Protein AF-A0A536BYC8-F1 (afdb_monomer_lite)

Foldseek 3Di:
DFDFDDPVVQCVDPPSVQWDQDQFAIKGWDFDQDPVVQVVVVVVVVVLDDPLQAWDWDDDNGTIMTGRGQDRPPGGGDGPSD

Secondary structure (DSSP, 8-state):
-PPB--HHHHHTSTT-TTEEEETTEEEEEEE-S-HHHHHHHHHHHHTTPPTT-PPEEEEETTEEEEEEESEETTEES-BTT-

Structure (mmCIF, N/CA/C/O backbone):
data_AF-A0A536BYC8-F1
#
_entry.id   AF-A0A536BYC8-F1
#
loop_
_atom_site.group_PDB
_atom_site.id
_atom_site.type_symbol
_atom_site.label_atom_id
_atom_site.label_alt_id
_atom_site.label_comp_id
_atom_site.label_asym_id
_atom_site.label_entity_id
_atom_site.label_seq_id
_atom_site.pdbx_PDB_ins_code
_atom_site.Cartn_x
_atom_site.Cartn_y
_atom_site.Cartn_z
_atom_site.occupancy
_atom_site.B_iso_or_equiv
_atom_site.auth_seq_id
_atom_site.auth_comp_id
_atom_site.auth_asym_id
_atom_site.auth_atom_id
_atom_site.pdbx_PDB_model_num
ATOM 1 N N . MET A 1 1 ? -15.081 -3.492 18.224 1.00 48.50 1 MET A N 1
ATOM 2 C CA . MET A 1 1 ? -13.997 -2.492 18.188 1.00 48.50 1 MET A CA 1
ATOM 3 C C . MET A 1 1 ? -12.690 -3.247 18.097 1.00 48.50 1 MET A C 1
ATOM 5 O O . MET A 1 1 ? -12.278 -3.862 19.072 1.00 48.50 1 MET A O 1
ATOM 9 N N . THR A 1 2 ? -12.109 -3.299 16.909 1.00 62.03 2 THR A N 1
ATOM 10 C CA . THR A 1 2 ? -10.740 -3.767 16.683 1.00 62.03 2 THR A CA 1
ATOM 11 C C . THR A 1 2 ? -9.781 -2.796 17.367 1.00 62.03 2 THR A C 1
ATOM 13 O O . THR A 1 2 ? -10.000 -1.583 17.368 1.00 62.03 2 THR A O 1
ATOM 16 N N . ALA A 1 3 ? -8.763 -3.330 18.040 1.00 82.94 3 ALA A N 1
ATOM 17 C CA . ALA A 1 3 ? -7.790 -2.500 18.733 1.00 82.94 3 ALA A CA 1
ATOM 18 C C . ALA A 1 3 ? -6.997 -1.692 17.698 1.00 82.94 3 ALA A C 1
ATOM 20 O O . ALA A 1 3 ? -6.407 -2.263 16.777 1.00 82.94 3 ALA A O 1
ATOM 21 N N . ARG A 1 4 ? -7.006 -0.363 17.848 1.00 91.31 4 ARG A N 1
ATOM 22 C CA . ARG A 1 4 ? -6.130 0.521 17.077 1.00 91.31 4 ARG A CA 1
ATOM 23 C C . ARG A 1 4 ? -4.680 0.174 17.381 1.00 91.31 4 ARG A C 1
ATOM 25 O O . ARG A 1 4 ? -4.341 -0.092 18.535 1.00 91.31 4 ARG A O 1
ATOM 32 N N . ILE A 1 5 ? -3.836 0.239 16.362 1.00 94.75 5 ILE A N 1
ATOM 33 C CA . ILE A 1 5 ? -2.395 0.055 16.510 1.00 94.75 5 ILE A CA 1
ATOM 34 C C . ILE A 1 5 ? -1.679 1.391 16.337 1.00 94.75 5 ILE A C 1
ATOM 36 O O . ILE A 1 5 ? -2.016 2.217 15.490 1.00 94.75 5 ILE A O 1
ATOM 40 N N . LEU A 1 6 ? -0.678 1.624 17.180 1.00 92.75 6 LEU A N 1
ATOM 41 C CA . LEU A 1 6 ? 0.204 2.776 17.056 1.00 92.75 6 LEU A CA 1
ATOM 42 C C . LEU A 1 6 ? 1.157 2.567 15.875 1.00 92.75 6 LEU A C 1
ATOM 44 O O . LEU A 1 6 ? 1.579 1.446 15.603 1.00 92.75 6 LEU A O 1
ATOM 48 N N . SER A 1 7 ? 1.615 3.656 15.254 1.00 93.12 7 SER A N 1
ATOM 49 C CA . SER A 1 7 ? 2.609 3.591 14.168 1.00 93.12 7 SER A CA 1
ATOM 50 C C . SER A 1 7 ? 3.866 2.791 14.551 1.00 93.12 7 SER A C 1
ATOM 52 O O . SER A 1 7 ? 4.409 2.052 13.737 1.00 93.12 7 SER A O 1
ATOM 54 N N . ARG A 1 8 ? 4.305 2.873 15.816 1.00 94.50 8 ARG A N 1
ATOM 55 C CA . ARG A 1 8 ? 5.430 2.070 16.322 1.00 94.50 8 ARG A CA 1
ATOM 56 C C . ARG A 1 8 ? 5.135 0.566 16.308 1.00 94.50 8 ARG A C 1
ATOM 58 O O . ARG A 1 8 ? 6.043 -0.208 16.045 1.00 94.50 8 ARG A O 1
ATOM 65 N N . GLN A 1 9 ? 3.903 0.166 16.620 1.00 94.94 9 GLN A N 1
ATOM 66 C CA . GLN A 1 9 ? 3.496 -1.240 16.594 1.00 94.94 9 GLN A CA 1
ATOM 67 C C . GLN A 1 9 ? 3.396 -1.738 15.154 1.00 94.94 9 GLN A C 1
ATOM 69 O O . GLN A 1 9 ? 3.911 -2.809 14.866 1.00 94.94 9 GLN A O 1
ATOM 74 N N . PHE A 1 10 ? 2.833 -0.926 14.253 1.00 95.31 10 PHE A N 1
ATOM 75 C CA . PHE A 1 10 ? 2.771 -1.233 12.824 1.00 95.31 10 PHE A CA 1
ATOM 76 C C . PHE A 1 10 ? 4.170 -1.485 12.238 1.00 95.31 10 PHE A C 1
ATOM 78 O O . PHE A 1 10 ? 4.424 -2.543 11.683 1.00 95.31 10 PHE A O 1
ATOM 85 N N . HIS A 1 11 ? 5.125 -0.570 12.447 1.00 94.75 11 HIS A N 1
ATOM 86 C CA . HIS A 1 11 ? 6.502 -0.759 11.964 1.00 94.75 11 HIS A CA 1
ATOM 87 C C . HIS A 1 11 ? 7.267 -1.893 12.669 1.00 94.75 11 HIS A C 1
ATOM 89 O O . HIS A 1 11 ? 8.328 -2.290 12.197 1.00 94.75 11 HIS A O 1
ATOM 95 N N . GLY A 1 12 ? 6.783 -2.367 13.820 1.00 94.88 12 GLY A N 1
ATOM 96 C CA . GLY A 1 12 ? 7.368 -3.496 14.541 1.00 94.88 12 GLY A CA 1
ATOM 97 C C . GLY A 1 12 ? 6.831 -4.856 14.092 1.00 94.88 12 GLY A C 1
ATOM 98 O O . GLY A 1 12 ? 7.338 -5.872 14.565 1.00 94.88 12 GLY A 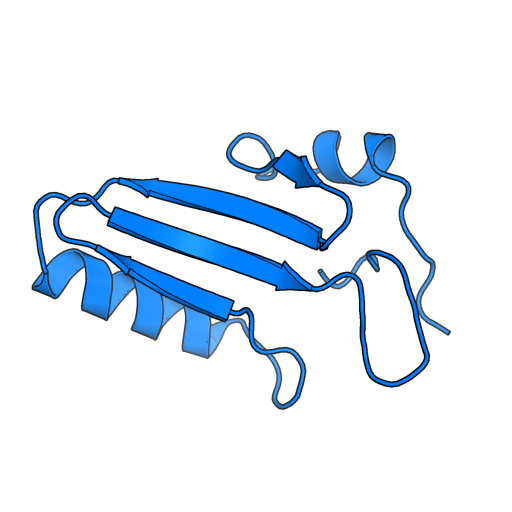O 1
ATOM 99 N N . ALA A 1 13 ? 5.808 -4.887 13.234 1.00 94.31 13 ALA A N 1
ATOM 100 C CA . ALA A 1 13 ? 5.259 -6.120 12.694 1.00 94.31 13 ALA A CA 1
ATOM 101 C C . ALA A 1 13 ? 6.188 -6.710 11.622 1.00 94.31 13 ALA A C 1
ATOM 103 O O . ALA A 1 13 ? 6.777 -5.987 10.817 1.00 94.31 13 ALA A O 1
ATOM 104 N N . GLU A 1 14 ? 6.304 -8.036 11.609 1.00 93.88 14 GLU A N 1
ATOM 105 C CA . GLU A 1 14 ? 7.011 -8.766 10.555 1.00 93.88 14 GLU A CA 1
ATOM 106 C C . GLU A 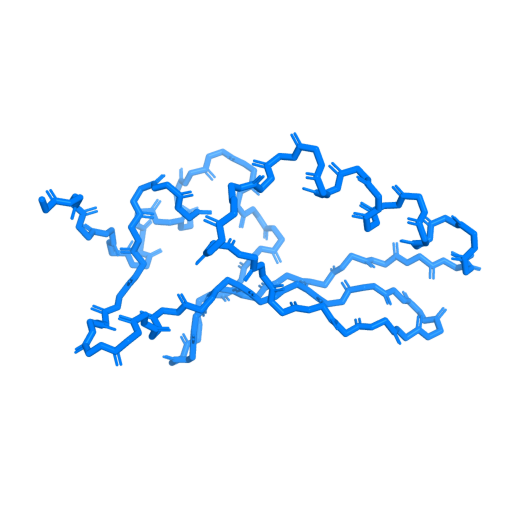1 14 ? 6.354 -8.489 9.192 1.00 93.88 14 GLU A C 1
ATOM 108 O O . GLU A 1 14 ? 5.129 -8.555 9.072 1.00 93.88 14 GLU A O 1
ATOM 113 N N . GLY A 1 15 ? 7.150 -8.154 8.170 1.00 91.06 15 GLY A N 1
ATOM 114 C CA . GLY A 1 15 ? 6.642 -7.828 6.831 1.00 91.06 15 GLY A CA 1
ATOM 115 C C . GLY A 1 15 ? 6.273 -6.351 6.619 1.00 91.06 15 GLY A C 1
ATOM 116 O O . GLY A 1 15 ? 5.880 -5.964 5.514 1.00 91.06 15 GLY A O 1
ATOM 117 N N . ALA A 1 16 ? 6.406 -5.500 7.645 1.00 95.19 16 ALA A N 1
ATOM 118 C CA . ALA A 1 16 ? 6.096 -4.071 7.560 1.00 95.19 16 ALA A CA 1
ATOM 119 C C . ALA A 1 16 ? 7.262 -3.204 7.027 1.00 95.19 16 ALA A C 1
ATOM 121 O O . ALA A 1 16 ? 7.163 -1.976 6.989 1.00 95.19 16 ALA A O 1
ATOM 122 N N . GLU A 1 17 ? 8.379 -3.796 6.596 1.00 95.25 17 GLU A N 1
ATOM 123 C CA . GLU A 1 17 ? 9.632 -3.078 6.311 1.00 95.25 17 GLU A CA 1
ATOM 124 C C . GLU A 1 17 ? 9.499 -2.099 5.130 1.00 95.25 17 GLU A C 1
ATOM 126 O O . GLU A 1 17 ? 10.088 -1.006 5.121 1.00 95.25 17 GLU A O 1
ATOM 131 N N . ALA A 1 18 ? 8.688 -2.474 4.137 1.00 95.38 18 ALA A N 1
ATOM 132 C CA . ALA A 1 18 ? 8.401 -1.667 2.952 1.00 95.38 18 ALA A CA 1
ATOM 133 C C . ALA A 1 18 ? 7.436 -0.501 3.227 1.00 95.38 18 ALA A C 1
ATOM 135 O O . ALA A 1 18 ? 7.301 0.396 2.391 1.00 95.38 18 ALA A O 1
ATOM 136 N N . TRP A 1 19 ? 6.772 -0.499 4.383 1.00 97.44 19 TRP A N 1
ATOM 137 C CA . TRP A 1 19 ? 5.643 0.376 4.645 1.00 97.44 19 TRP A CA 1
ATOM 138 C C . TRP A 1 19 ? 6.034 1.653 5.388 1.00 97.44 19 TRP A C 1
ATOM 140 O O . TRP A 1 19 ? 6.976 1.689 6.184 1.00 97.44 19 TRP A O 1
ATOM 150 N N . ARG A 1 20 ? 5.297 2.733 5.134 1.00 97.25 20 ARG A N 1
ATOM 151 C CA . ARG A 1 20 ? 5.441 4.037 5.785 1.00 97.25 20 ARG A CA 1
ATOM 152 C C . ARG A 1 20 ? 4.078 4.519 6.255 1.00 97.25 20 ARG A C 1
ATOM 154 O O . ARG A 1 20 ? 3.161 4.649 5.452 1.00 97.25 20 ARG A O 1
ATOM 161 N N . VAL A 1 21 ? 3.960 4.815 7.546 1.00 96.88 21 VAL A N 1
ATOM 162 C CA . VAL A 1 21 ? 2.742 5.411 8.112 1.00 96.88 21 VAL A CA 1
ATOM 163 C C . VAL A 1 21 ? 2.770 6.930 7.920 1.00 96.88 21 VAL A C 1
ATOM 165 O O . VAL A 1 21 ? 3.665 7.610 8.422 1.00 96.88 21 VAL A O 1
ATOM 168 N N . LEU A 1 22 ? 1.778 7.448 7.201 1.00 95.31 22 LEU A N 1
ATOM 169 C CA . LEU A 1 22 ? 1.518 8.863 6.918 1.00 95.31 22 LEU A CA 1
ATOM 170 C C . LEU A 1 22 ? 0.107 9.239 7.426 1.00 95.31 22 LEU A C 1
ATOM 172 O O . LEU A 1 22 ? -0.636 8.347 7.837 1.00 95.31 22 LEU A O 1
ATOM 176 N N . PRO A 1 23 ? -0.294 10.529 7.420 1.00 92.88 23 PRO A N 1
ATOM 177 C CA . PRO A 1 23 ? -1.607 10.942 7.932 1.00 92.88 23 PRO A CA 1
ATOM 178 C C . PRO A 1 23 ? -2.800 10.204 7.308 1.00 92.88 23 PRO A C 1
ATOM 180 O O . PRO A 1 23 ? -3.774 9.922 7.995 1.00 92.88 23 PRO A O 1
ATOM 183 N N . ASP A 1 24 ? -2.708 9.841 6.030 1.00 94.75 24 ASP A N 1
ATOM 184 C CA . ASP A 1 24 ? -3.805 9.178 5.318 1.00 94.75 24 ASP A CA 1
ATOM 185 C C . ASP A 1 24 ? -3.862 7.657 5.563 1.00 94.75 24 ASP A C 1
ATOM 187 O O . ASP A 1 24 ? -4.890 7.023 5.303 1.00 94.75 24 ASP A O 1
ATOM 191 N N . GLY A 1 25 ? -2.785 7.053 6.080 1.00 96.44 25 GLY A N 1
ATOM 192 C CA . GLY A 1 25 ? -2.685 5.605 6.254 1.00 96.44 25 GLY A CA 1
ATOM 193 C C . GLY A 1 25 ? -1.274 5.042 6.114 1.00 96.44 25 GLY A C 1
ATOM 194 O O . GLY A 1 25 ? -0.278 5.755 6.256 1.00 96.44 25 GLY A O 1
ATOM 195 N N . ALA A 1 26 ? -1.188 3.741 5.846 1.00 97.69 26 ALA A N 1
ATOM 196 C CA . ALA A 1 26 ? 0.072 3.053 5.585 1.00 97.69 26 ALA A CA 1
ATOM 197 C C . ALA A 1 26 ? 0.297 2.907 4.076 1.00 97.69 26 ALA A C 1
ATOM 199 O O . ALA A 1 26 ? -0.566 2.403 3.363 1.00 97.69 26 ALA A O 1
ATOM 200 N N . TYR A 1 27 ? 1.468 3.327 3.606 1.00 98.31 27 TYR A N 1
ATOM 201 C CA . TYR A 1 27 ? 1.863 3.288 2.202 1.00 98.31 27 TYR A CA 1
ATOM 202 C C . TYR A 1 27 ? 3.018 2.323 1.984 1.00 98.31 27 TYR A C 1
ATOM 204 O O . TYR A 1 27 ? 3.999 2.381 2.721 1.00 98.31 27 TYR A O 1
ATOM 212 N N . ALA A 1 28 ? 2.967 1.533 0.919 1.00 98.12 28 ALA A N 1
ATOM 213 C CA . ALA A 1 28 ? 4.120 0.799 0.408 1.00 98.12 28 ALA A CA 1
ATOM 214 C C . ALA A 1 28 ? 4.202 0.930 -1.111 1.00 98.12 28 ALA A C 1
ATOM 216 O O . ALA A 1 28 ? 3.185 0.952 -1.800 1.00 98.12 28 ALA A O 1
ATOM 217 N N . PHE A 1 29 ? 5.424 1.003 -1.636 1.00 97.56 29 PHE A N 1
ATOM 218 C CA . PHE A 1 29 ? 5.681 0.967 -3.071 1.00 97.56 29 PHE A CA 1
ATOM 219 C C . PHE A 1 29 ? 6.455 -0.300 -3.427 1.00 97.56 29 PHE A C 1
ATOM 221 O O . PHE A 1 29 ? 7.578 -0.507 -2.964 1.00 97.56 29 PHE A O 1
ATOM 228 N N . PHE A 1 30 ? 5.855 -1.130 -4.274 1.00 97.12 30 PHE A N 1
ATOM 229 C CA . PHE A 1 30 ? 6.426 -2.376 -4.762 1.00 97.12 30 PHE A CA 1
ATOM 230 C C . PHE A 1 30 ? 6.896 -2.184 -6.197 1.00 97.12 30 PHE A C 1
ATOM 232 O O . PHE A 1 30 ? 6.093 -2.004 -7.114 1.00 97.12 30 PHE A O 1
ATOM 239 N N . ARG A 1 31 ? 8.215 -2.215 -6.392 1.00 96.94 31 ARG A N 1
ATOM 240 C CA . ARG A 1 31 ? 8.829 -2.053 -7.712 1.00 96.94 31 ARG A CA 1
ATOM 241 C C . ARG A 1 31 ? 8.476 -3.217 -8.628 1.00 96.94 31 ARG A C 1
ATOM 243 O O . ARG A 1 31 ? 8.516 -4.373 -8.215 1.00 96.94 31 ARG A O 1
ATOM 250 N N . SER A 1 32 ? 8.201 -2.906 -9.886 1.00 96.44 32 SER A N 1
ATOM 251 C CA . SER A 1 32 ? 7.983 -3.893 -10.937 1.00 96.44 32 SER A CA 1
ATOM 252 C C . SER A 1 32 ? 8.299 -3.270 -12.289 1.00 96.44 32 SER A C 1
ATOM 254 O O . SER A 1 32 ? 7.749 -2.231 -12.638 1.00 96.44 32 SER A O 1
ATOM 256 N N . ASP A 1 33 ? 9.133 -3.945 -13.076 1.00 94.81 33 ASP A N 1
ATOM 257 C CA . ASP A 1 33 ? 9.466 -3.531 -14.444 1.00 94.81 33 ASP A CA 1
ATOM 258 C C . ASP A 1 33 ? 8.532 -4.189 -15.486 1.00 94.81 33 ASP A C 1
ATOM 260 O O . ASP A 1 33 ? 8.788 -4.152 -16.691 1.00 94.81 33 ASP A O 1
ATOM 264 N N . SER A 1 34 ? 7.446 -4.836 -15.038 1.00 95.31 34 SER A N 1
ATOM 265 C CA . SER A 1 34 ? 6.514 -5.583 -15.887 1.00 95.31 34 SER A CA 1
ATOM 266 C C . SER A 1 34 ? 5.067 -5.264 -15.544 1.00 95.31 34 SER A C 1
ATOM 268 O O . SER A 1 34 ? 4.599 -5.570 -14.450 1.00 95.31 34 SER A O 1
ATOM 270 N N . PHE A 1 35 ? 4.315 -4.755 -16.524 1.00 95.81 35 PHE A N 1
ATOM 271 C CA . PHE A 1 35 ? 2.875 -4.528 -16.374 1.00 95.81 35 PHE A CA 1
ATOM 272 C C . PHE A 1 35 ? 2.122 -5.820 -16.018 1.00 95.81 35 PHE A C 1
ATOM 274 O O . PHE A 1 35 ? 1.267 -5.820 -15.139 1.00 95.81 35 PHE A O 1
ATOM 281 N N . ILE A 1 36 ? 2.489 -6.944 -16.645 1.00 96.31 36 ILE A N 1
ATOM 282 C CA . ILE A 1 36 ? 1.905 -8.258 -16.338 1.00 96.31 36 ILE A CA 1
ATOM 283 C C . ILE A 1 36 ? 2.284 -8.713 -14.924 1.00 96.31 36 ILE A C 1
ATOM 285 O O . ILE A 1 36 ? 1.461 -9.306 -14.232 1.00 96.31 36 ILE A O 1
ATOM 289 N N . GLY A 1 37 ? 3.511 -8.423 -14.482 1.00 97.00 37 GLY A N 1
ATOM 290 C CA . GLY A 1 37 ? 3.942 -8.679 -13.107 1.00 97.00 37 GLY A CA 1
ATOM 291 C C . GLY A 1 37 ? 3.118 -7.882 -12.100 1.00 97.00 37 GLY A C 1
ATOM 292 O O . GLY A 1 37 ? 2.585 -8.456 -11.155 1.00 97.00 37 GLY A O 1
ATOM 293 N N . SER A 1 38 ? 2.929 -6.588 -12.355 1.00 97.81 38 SER A N 1
ATOM 294 C CA . SER A 1 38 ? 2.113 -5.716 -11.511 1.00 97.81 38 SER A CA 1
ATOM 295 C C . SER A 1 38 ? 0.642 -6.141 -11.480 1.00 97.81 38 SER A C 1
ATOM 297 O O . SER A 1 38 ? 0.038 -6.156 -10.415 1.00 97.81 38 SER A O 1
ATOM 299 N N . ALA A 1 39 ? 0.071 -6.557 -12.615 1.00 97.12 39 ALA A N 1
ATOM 300 C CA . ALA A 1 39 ? -1.295 -7.077 -12.666 1.00 97.12 39 ALA A CA 1
ATOM 301 C C . ALA A 1 39 ? -1.458 -8.359 -11.830 1.00 97.12 39 ALA A C 1
ATOM 303 O O . ALA A 1 39 ? -2.407 -8.470 -11.061 1.00 97.12 39 ALA A O 1
ATOM 304 N N . ARG A 1 40 ? -0.504 -9.297 -11.918 1.00 97.38 40 ARG A N 1
ATOM 305 C CA . ARG A 1 40 ? -0.496 -10.512 -11.081 1.00 97.38 40 ARG A CA 1
ATOM 306 C C . ARG A 1 40 ? -0.328 -10.198 -9.597 1.00 97.38 40 ARG A C 1
ATOM 308 O O . ARG A 1 40 ? -0.906 -10.881 -8.763 1.00 97.38 40 ARG A O 1
ATOM 315 N N . PHE A 1 41 ? 0.462 -9.181 -9.265 1.00 97.38 41 PHE A N 1
ATOM 316 C CA . PHE A 1 41 ? 0.617 -8.726 -7.887 1.00 97.38 41 PHE A CA 1
ATOM 317 C C . PHE A 1 41 ? -0.700 -8.175 -7.321 1.00 97.38 41 PHE A C 1
ATOM 319 O O . PHE A 1 41 ? -1.094 -8.550 -6.222 1.00 97.38 41 PHE A O 1
ATOM 326 N N . ILE A 1 42 ? -1.414 -7.351 -8.092 1.00 97.19 42 ILE A N 1
ATOM 327 C CA . ILE A 1 42 ? -2.732 -6.824 -7.703 1.00 97.19 42 ILE A CA 1
ATOM 328 C C . ILE A 1 42 ? -3.757 -7.959 -7.555 1.00 97.19 42 ILE A C 1
ATOM 330 O O . ILE A 1 42 ? -4.511 -7.981 -6.586 1.00 97.19 42 ILE A O 1
ATOM 334 N N . ASP A 1 43 ? -3.748 -8.933 -8.468 1.00 97.19 43 ASP A N 1
ATOM 335 C CA . ASP A 1 43 ? -4.597 -10.127 -8.376 1.00 97.19 43 ASP A CA 1
ATOM 336 C C . ASP A 1 43 ? -4.315 -10.930 -7.095 1.00 97.19 43 ASP A C 1
ATOM 338 O O . ASP A 1 43 ? -5.239 -11.305 -6.377 1.00 97.19 43 ASP A O 1
ATOM 342 N N . ALA A 1 44 ? -3.042 -11.100 -6.724 1.00 97.38 44 ALA A N 1
ATOM 343 C CA . ALA A 1 44 ? -2.668 -11.755 -5.472 1.00 97.38 44 ALA A CA 1
ATOM 344 C C . ALA A 1 44 ? -3.172 -10.995 -4.229 1.00 97.38 44 ALA A C 1
ATOM 346 O O . ALA A 1 44 ? -3.642 -11.628 -3.284 1.00 97.38 44 ALA A O 1
ATOM 347 N N . ILE A 1 45 ? -3.132 -9.655 -4.237 1.00 95.62 45 ILE A N 1
ATOM 348 C CA . ILE A 1 45 ? -3.716 -8.829 -3.164 1.00 95.62 45 ILE A CA 1
ATOM 349 C C . ILE A 1 45 ? -5.222 -9.095 -3.040 1.00 95.62 45 ILE A C 1
ATOM 351 O O . ILE A 1 45 ? -5.724 -9.207 -1.922 1.00 95.62 45 ILE A O 1
ATOM 355 N N . SER A 1 46 ? -5.936 -9.256 -4.161 1.00 94.06 46 SER A N 1
ATOM 356 C CA . SER A 1 46 ? -7.385 -9.512 -4.153 1.00 94.06 46 SER A CA 1
ATOM 357 C C . SER A 1 46 ? -7.777 -10.773 -3.367 1.00 94.06 46 SER A C 1
ATOM 359 O O . SER A 1 46 ? -8.850 -10.820 -2.774 1.00 94.06 46 SER A O 1
ATOM 361 N N . GLY A 1 47 ? -6.884 -11.768 -3.294 1.00 95.19 47 GLY A N 1
ATOM 362 C CA . GLY A 1 47 ? -7.088 -12.991 -2.513 1.00 95.19 47 GLY A CA 1
ATOM 363 C C . GLY A 1 47 ? -6.849 -12.843 -1.005 1.00 95.19 4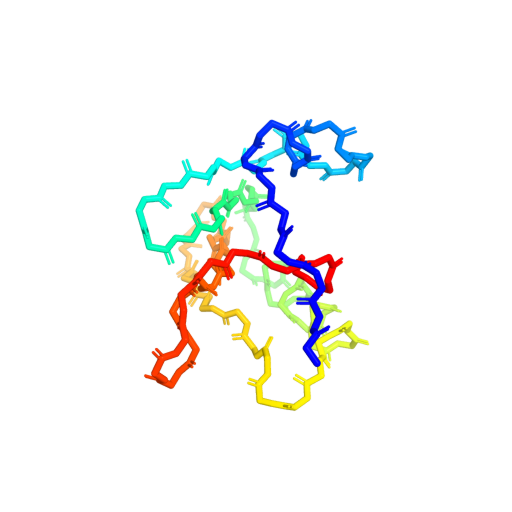7 GLY A C 1
ATOM 364 O O . GLY A 1 47 ? -7.168 -13.762 -0.253 1.00 95.19 47 GLY A O 1
ATOM 365 N N . LEU A 1 48 ? -6.277 -11.721 -0.559 1.00 92.25 48 LEU A N 1
ATOM 366 C CA . LEU A 1 48 ? -5.967 -11.441 0.850 1.00 92.25 48 LEU A CA 1
ATOM 367 C C . LEU A 1 48 ? -6.944 -10.445 1.483 1.00 92.25 48 LEU A C 1
ATOM 369 O O . LEU A 1 48 ? -7.150 -10.464 2.697 1.00 92.25 48 LEU A O 1
ATOM 373 N N . VAL A 1 49 ? -7.530 -9.564 0.673 1.00 91.12 49 VAL A N 1
ATOM 374 C CA . VAL A 1 49 ? -8.414 -8.495 1.145 1.00 91.12 49 VAL A CA 1
ATOM 375 C C . VAL A 1 49 ? -9.827 -9.009 1.400 1.00 91.12 49 VAL A C 1
ATOM 377 O O . VAL A 1 49 ? -10.331 -9.906 0.726 1.00 91.12 49 VAL A O 1
ATOM 380 N N . ARG A 1 50 ? -10.487 -8.423 2.399 1.00 87.56 50 ARG A N 1
ATOM 381 C CA . ARG A 1 50 ? -11.911 -8.653 2.669 1.00 87.56 50 ARG A CA 1
ATOM 382 C C . ARG A 1 50 ? -12.718 -7.550 1.997 1.00 87.56 50 ARG A C 1
ATOM 384 O O . ARG A 1 50 ? -12.267 -6.409 1.966 1.00 87.56 50 ARG A O 1
ATOM 391 N N . GLU A 1 51 ? -13.912 -7.892 1.526 1.00 87.00 51 GLU A N 1
ATOM 392 C CA . GLU A 1 51 ? -14.844 -6.924 0.940 1.00 87.00 51 GLU A CA 1
ATOM 393 C C . GLU A 1 51 ? -15.100 -5.756 1.911 1.00 87.00 51 GLU A C 1
ATOM 395 O O . GLU A 1 51 ? -15.374 -5.972 3.098 1.00 87.00 51 GLU A O 1
ATOM 400 N N . GLY A 1 52 ? -14.964 -4.527 1.411 1.00 86.31 52 GLY A N 1
ATOM 401 C CA . GLY A 1 52 ? -15.075 -3.285 2.179 1.00 86.31 52 GLY A CA 1
ATOM 402 C C . GLY A 1 52 ? -13.791 -2.822 2.882 1.00 86.31 52 GLY A C 1
ATOM 403 O O . GLY A 1 52 ? -13.809 -1.766 3.513 1.00 86.31 52 GLY A O 1
ATOM 404 N N . ASN A 1 53 ? -12.697 -3.586 2.785 1.00 87.06 53 ASN A N 1
ATOM 405 C CA . ASN A 1 53 ? -11.365 -3.240 3.298 1.00 87.06 53 ASN A CA 1
ATOM 406 C C . ASN A 1 53 ? -10.312 -3.243 2.175 1.00 87.06 53 ASN A C 1
ATOM 408 O O . ASN A 1 53 ? -9.156 -3.616 2.386 1.00 87.06 53 ASN A O 1
ATOM 412 N N . GLU A 1 54 ? -10.711 -2.884 0.959 1.00 91.81 54 GLU A N 1
ATOM 413 C CA . GLU A 1 54 ? -9.805 -2.807 -0.177 1.00 91.81 54 GLU A CA 1
ATOM 414 C C . GLU A 1 54 ? -8.796 -1.658 0.019 1.00 91.81 54 GLU A C 1
ATOM 416 O O . GLU A 1 54 ? -9.187 -0.546 0.389 1.00 91.81 54 GLU A O 1
ATOM 421 N N . PRO A 1 55 ? -7.495 -1.883 -0.234 1.00 95.69 55 PRO A N 1
ATOM 422 C CA . PRO A 1 55 ? -6.527 -0.800 -0.273 1.00 95.69 55 PRO A CA 1
ATOM 423 C C . PRO A 1 55 ? -6.729 0.047 -1.532 1.00 95.69 55 PRO A C 1
ATOM 425 O O . PRO A 1 55 ? -7.204 -0.444 -2.560 1.00 95.69 55 PRO A O 1
ATOM 428 N N . ASP A 1 56 ? -6.275 1.298 -1.504 1.00 97.25 56 ASP A N 1
ATOM 429 C CA . ASP A 1 56 ? -6.113 2.033 -2.754 1.00 97.25 56 ASP A CA 1
ATOM 430 C C . ASP A 1 56 ? -4.853 1.551 -3.469 1.00 97.25 56 ASP A C 1
ATOM 432 O O . ASP A 1 56 ? -3.784 1.402 -2.868 1.00 97.25 56 ASP A O 1
ATOM 436 N N . ILE A 1 57 ? -4.988 1.346 -4.774 1.00 97.75 57 ILE A N 1
ATOM 437 C CA . ILE A 1 57 ? -3.921 0.863 -5.641 1.00 97.75 57 ILE A CA 1
ATOM 438 C C . ILE A 1 57 ? -3.634 1.916 -6.708 1.00 97.75 57 ILE A C 1
ATOM 440 O O . ILE A 1 57 ? -4.516 2.279 -7.486 1.00 97.75 57 ILE A O 1
ATOM 444 N N . ASP A 1 58 ? -2.384 2.367 -6.779 1.00 97.50 58 ASP A N 1
ATOM 445 C CA . ASP A 1 58 ? -1.874 3.201 -7.871 1.00 97.50 58 ASP A CA 1
ATOM 446 C C . ASP A 1 58 ? -0.842 2.401 -8.671 1.00 97.50 58 ASP A C 1
ATOM 448 O O . ASP A 1 58 ? 0.237 2.066 -8.175 1.00 97.50 58 ASP A O 1
ATOM 452 N N . LEU A 1 59 ? -1.191 2.060 -9.913 1.00 97.06 59 LEU A N 1
ATOM 453 C CA . LEU A 1 59 ? -0.336 1.305 -10.824 1.00 97.06 59 LEU A CA 1
ATOM 454 C C . LEU A 1 59 ? 0.425 2.259 -11.747 1.00 97.06 59 LEU A C 1
ATOM 456 O O . LEU A 1 59 ? -0.169 2.958 -12.570 1.00 97.06 59 LEU A O 1
ATOM 460 N N . ARG A 1 60 ? 1.755 2.223 -11.666 1.00 94.50 60 ARG A N 1
ATOM 461 C CA . ARG A 1 60 ? 2.665 2.987 -12.524 1.00 94.50 60 ARG A CA 1
ATOM 462 C C . ARG A 1 60 ? 3.560 2.066 -13.340 1.00 94.50 60 ARG A C 1
ATOM 464 O O . ARG A 1 60 ? 3.579 0.850 -13.166 1.00 94.50 60 ARG A O 1
ATOM 471 N N . ARG A 1 61 ? 4.317 2.667 -14.262 1.00 92.69 61 ARG A N 1
ATOM 472 C CA . ARG A 1 61 ? 5.286 1.952 -15.107 1.00 92.69 61 ARG A CA 1
ATOM 473 C C . ARG A 1 61 ? 6.323 1.187 -14.281 1.00 92.69 61 ARG A C 1
ATOM 475 O O . ARG A 1 61 ? 6.763 0.136 -14.722 1.00 92.69 61 ARG A O 1
ATOM 482 N N . ASP A 1 62 ? 6.734 1.756 -13.156 1.00 95.31 62 ASP A N 1
ATOM 483 C CA . ASP A 1 62 ? 7.835 1.306 -12.306 1.00 95.31 62 ASP A CA 1
ATOM 484 C C . ASP A 1 62 ? 7.384 0.493 -11.085 1.00 95.31 62 ASP A C 1
ATOM 486 O O . ASP A 1 62 ? 8.227 0.004 -10.327 1.00 95.31 62 ASP A O 1
ATOM 490 N N . GLY A 1 63 ? 6.074 0.324 -10.874 1.00 97.38 63 GLY A N 1
ATOM 491 C CA . GLY A 1 63 ? 5.574 -0.452 -9.748 1.00 97.38 63 GLY A CA 1
ATOM 492 C C . GLY A 1 63 ? 4.133 -0.171 -9.351 1.00 97.38 63 GLY A C 1
ATOM 493 O O . GLY A 1 63 ? 3.361 0.451 -10.081 1.00 97.38 63 GLY A O 1
ATOM 494 N N . VAL A 1 64 ? 3.788 -0.658 -8.164 1.00 98.44 64 VAL A N 1
ATOM 495 C CA . VAL A 1 64 ? 2.468 -0.533 -7.54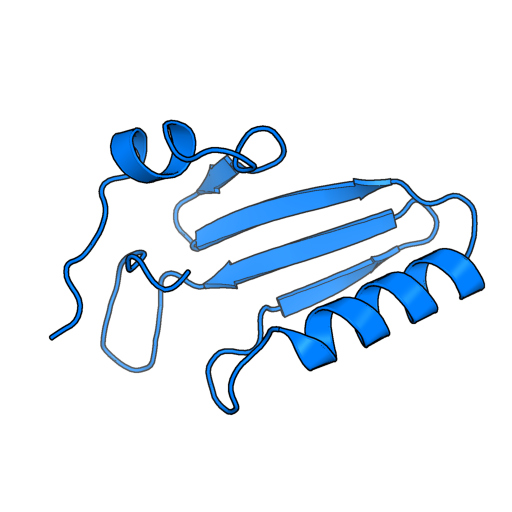7 1.00 98.44 64 VAL A CA 1
ATOM 496 C C . VAL A 1 64 ? 2.613 0.150 -6.199 1.00 98.44 64 VAL A C 1
ATOM 498 O O . VAL A 1 64 ? 3.357 -0.325 -5.341 1.00 98.44 64 VAL A O 1
ATOM 501 N N . THR A 1 65 ? 1.890 1.246 -6.000 1.00 98.38 65 THR A N 1
ATOM 502 C CA . THR A 1 65 ? 1.711 1.832 -4.670 1.00 98.38 65 THR A CA 1
ATOM 503 C C . THR A 1 65 ? 0.443 1.266 -4.053 1.00 98.38 65 THR A C 1
ATOM 505 O O . THR A 1 65 ? -0.604 1.254 -4.698 1.00 98.38 65 THR A O 1
ATOM 508 N N . VAL A 1 66 ? 0.547 0.815 -2.808 1.00 98.19 66 VAL A N 1
ATOM 509 C CA . VAL A 1 66 ? -0.563 0.326 -1.990 1.00 98.19 66 VAL A CA 1
ATOM 510 C C . VAL A 1 66 ? -0.759 1.294 -0.832 1.00 98.19 66 VAL A C 1
ATOM 512 O O . VAL A 1 66 ? 0.207 1.618 -0.138 1.00 98.19 66 VAL A O 1
ATOM 515 N N . LEU A 1 67 ? -1.995 1.743 -0.627 1.00 98.00 67 LEU A N 1
ATO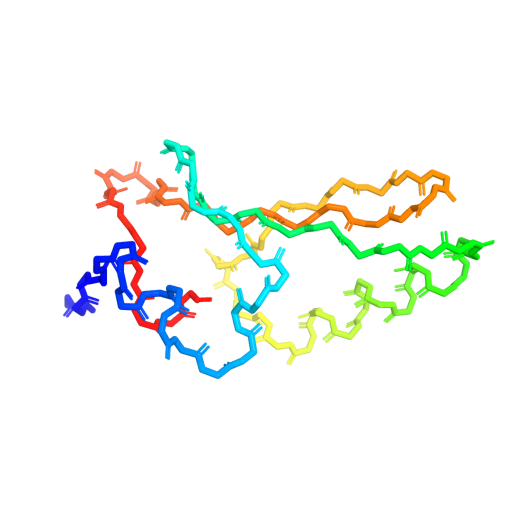M 516 C CA . LEU A 1 67 ? -2.412 2.537 0.524 1.00 98.00 67 LEU A CA 1
ATOM 517 C C . LEU A 1 67 ? -3.480 1.782 1.310 1.00 98.00 67 LEU A C 1
ATOM 519 O O . LEU A 1 67 ? -4.573 1.534 0.805 1.00 98.00 67 LEU A O 1
ATOM 523 N N . ILE A 1 68 ? -3.189 1.485 2.572 1.00 96.00 68 ILE A N 1
ATOM 524 C CA . ILE A 1 68 ? -4.200 1.051 3.535 1.00 96.00 68 ILE A CA 1
ATOM 525 C C . ILE A 1 68 ? -4.689 2.281 4.295 1.00 96.00 68 ILE A C 1
ATOM 527 O O . ILE A 1 68 ? -3.932 2.886 5.062 1.00 96.00 68 ILE A O 1
ATOM 531 N N . ARG A 1 69 ? -5.943 2.683 4.056 1.00 95.38 69 ARG A N 1
ATOM 532 C CA . ARG A 1 69 ? -6.503 3.917 4.620 1.00 95.38 69 ARG A CA 1
ATOM 533 C C . ARG A 1 69 ? -6.691 3.813 6.127 1.00 95.38 69 ARG A C 1
ATOM 535 O O . ARG A 1 69 ? -7.357 2.912 6.632 1.00 95.38 69 ARG A O 1
ATOM 542 N N . ALA A 1 70 ? -6.208 4.829 6.838 1.00 94.31 70 ALA A N 1
ATOM 543 C CA . ALA A 1 70 ? -6.552 5.017 8.243 1.00 94.31 70 ALA A CA 1
ATOM 544 C C . ALA A 1 70 ? -7.997 5.514 8.418 1.00 94.31 70 ALA A C 1
ATOM 546 O O . ALA A 1 70 ? -8.585 5.309 9.476 1.00 94.31 70 ALA A O 1
ATOM 547 N N . PHE A 1 71 ? -8.569 6.181 7.410 1.00 92.19 71 PHE A N 1
ATOM 548 C CA . PHE A 1 71 ? -9.936 6.695 7.457 1.00 92.19 71 PHE A CA 1
ATOM 549 C C . PHE A 1 71 ? -10.936 5.675 6.903 1.00 92.19 71 PHE A C 1
ATOM 551 O O . PHE A 1 71 ? -10.886 5.329 5.723 1.00 92.19 71 PHE A O 1
ATOM 558 N N . LYS A 1 72 ? -11.865 5.224 7.751 1.00 88.06 72 LYS A N 1
ATOM 559 C CA . LYS A 1 72 ? -12.872 4.199 7.440 1.00 88.06 72 LYS A CA 1
ATOM 560 C C . LYS A 1 72 ? -14.254 4.708 7.848 1.00 88.06 72 LYS A C 1
ATOM 562 O O . LYS A 1 72 ? -14.674 4.598 8.998 1.00 88.06 72 LYS A O 1
ATOM 567 N N . GLY A 1 73 ? -14.967 5.334 6.914 1.00 86.31 73 GLY A N 1
ATOM 568 C CA . GLY A 1 73 ? -16.283 5.922 7.182 1.00 86.31 73 GLY A CA 1
ATOM 569 C C . GLY A 1 73 ? -16.216 7.143 8.106 1.00 86.31 73 GLY A C 1
ATOM 570 O O . GLY A 1 73 ? -15.995 8.251 7.635 1.00 86.31 73 GLY A O 1
ATOM 571 N N . ARG A 1 74 ? -16.466 6.970 9.408 1.00 86.19 74 ARG A N 1
ATOM 572 C CA . ARG A 1 74 ? -16.315 8.036 10.428 1.00 86.19 74 ARG A CA 1
ATOM 573 C C . ARG A 1 74 ? -15.160 7.780 11.393 1.00 86.19 74 ARG A C 1
ATOM 575 O O . ARG A 1 74 ? -14.894 8.608 12.260 1.00 86.19 74 ARG A O 1
ATOM 582 N N . ASP A 1 75 ? -14.511 6.637 11.245 1.00 88.69 75 ASP A N 1
ATOM 583 C CA . ASP A 1 75 ? -13.455 6.167 12.116 1.00 88.69 75 ASP A CA 1
ATOM 584 C C . ASP A 1 75 ? -12.073 6.508 11.548 1.00 88.69 75 ASP A C 1
ATOM 586 O O . ASP A 1 75 ? -11.883 6.569 10.331 1.00 88.69 75 ASP A O 1
ATOM 590 N N . TYR A 1 76 ? -11.103 6.719 12.442 1.00 90.69 76 TYR A N 1
AT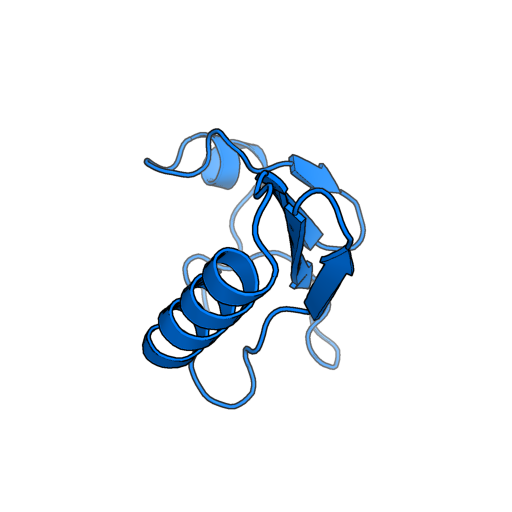OM 591 C CA . TYR A 1 76 ? -9.721 7.036 12.084 1.00 90.69 76 TYR A CA 1
ATOM 592 C C . TYR A 1 76 ? -8.711 6.194 12.872 1.00 90.69 76 TYR A C 1
ATOM 594 O O . TYR A 1 76 ? -8.788 6.092 14.100 1.00 90.69 76 TYR A O 1
ATOM 602 N N . GLY A 1 77 ? -7.730 5.655 12.152 1.00 92.69 77 GLY A N 1
ATOM 603 C CA . GLY A 1 77 ? -6.536 4.986 12.660 1.00 92.69 77 GLY A CA 1
ATOM 604 C C . GLY A 1 77 ? -6.344 3.595 12.059 1.00 92.69 77 GLY A C 1
ATOM 605 O O . GLY A 1 77 ? -7.297 2.965 11.614 1.00 92.69 77 GLY A O 1
ATOM 606 N N . LEU A 1 78 ? -5.113 3.092 12.084 1.00 94.06 78 LEU A N 1
ATOM 607 C CA . LEU A 1 78 ? -4.829 1.718 11.670 1.00 94.06 78 LEU A CA 1
ATOM 608 C C . LEU A 1 78 ? -5.303 0.725 12.736 1.00 94.06 78 LEU A C 1
ATOM 610 O O . LEU A 1 78 ? -5.285 1.013 13.938 1.00 94.06 78 LEU A O 1
ATOM 614 N N . GLU A 1 79 ? -5.731 -0.442 12.289 1.00 92.19 79 GLU A N 1
ATOM 615 C CA . GLU A 1 79 ? -6.187 -1.567 13.099 1.00 92.19 79 GLU A CA 1
ATOM 616 C C . GLU A 1 79 ? -5.269 -2.767 12.883 1.00 92.19 79 GLU A C 1
ATOM 618 O O . GLU A 1 79 ? -4.558 -2.839 11.896 1.00 92.19 79 GLU A O 1
ATOM 623 N N . GLN A 1 80 ? -5.295 -3.748 13.782 1.00 89.50 80 GLN A N 1
ATOM 624 C CA . GLN A 1 80 ? -4.449 -4.942 13.644 1.00 89.50 80 GLN A CA 1
ATOM 625 C C . GLN A 1 80 ? -4.727 -5.777 12.375 1.00 89.50 80 GLN A C 1
ATOM 627 O O . GLN A 1 80 ? -3.902 -6.609 12.006 1.00 89.50 80 GLN A O 1
ATOM 632 N N . SER A 1 81 ? -5.903 -5.615 11.763 1.00 87.44 81 SER A N 1
ATOM 633 C CA . SER A 1 81 ? -6.280 -6.276 10.508 1.00 87.44 81 SER A CA 1
ATOM 634 C C . SER A 1 81 ? -5.789 -5.554 9.251 1.00 87.44 81 SER A C 1
ATOM 636 O O . SER A 1 81 ? -6.015 -6.081 8.164 1.00 87.44 81 SER A O 1
ATOM 638 N N . ASP A 1 82 ? -5.222 -4.355 9.412 1.00 88.56 82 ASP A N 1
ATOM 639 C CA . ASP A 1 82 ? -4.536 -3.594 8.363 1.00 88.56 82 ASP A CA 1
ATOM 640 C C . ASP A 1 82 ? -3.082 -4.060 8.261 1.00 88.56 82 ASP A C 1
ATOM 642 O O . ASP A 1 82 ? -2.620 -4.289 7.124 1.00 88.56 82 ASP A O 1
#

Sequence (82 aa):
MTARILSRQFHGAEGAEAWRVLPDGAYAFFRSDSFIGSARFIDAISGLVREGNEPDIDLRRDGVTVLIRAFKGRDYGLEQSD

pLDDT: mean 93.26, std 7.05, range [48.5, 98.44]

Radius of gyration: 13.18 Å; chains: 1; bounding box: 26×24×35 Å